Protein AF-A0A8T7J9E6-F1 (afdb_monomer)

pLDDT: mean 75.51, std 15.85, range [41.41, 94.88]

Secondary structure (DSSP, 8-state):
----S------------TTHHHHHHHHHHHHHHHHHHHHHHHHHHHHHHHHHHHHH--TT-----S--

Radius of gyration: 24.96 Å; Cα contacts (8 Å, |Δi|>4): 1; chains: 1; bounding box: 52×39×60 Å

Sequence (68 aa):
MLSLISNVYAADSAPAPQGADFVSLLFPILLLVVFYFLLIRPQQKRAKEHKALVDQLKVGDSVMTTGG

Mean predicted aligned error: 14.27 Å

Solvent-accessible surface area (backbone atoms only — not comparable to full-atom values): 4524 Å² total; per-residue (Å²): 136,93,84,86,85,77,84,74,81,64,75,86,77,67,92,61,63,91,70,45,59,60,55,61,57,44,51,61,53,50,50,52,51,52,54,48,51,65,54,50,53,58,51,54,48,53,53,50,50,53,51,52,54,58,73,66,61,54,98,86,64,87,80,86,62,101,72,126

Structure (mmCIF, N/CA/C/O backbone):
data_AF-A0A8T7J9E6-F1
#
_entry.id   AF-A0A8T7J9E6-F1
#
loop_
_atom_site.group_PDB
_atom_site.id
_atom_site.type_symbol
_atom_site.label_atom_id
_atom_site.label_alt_id
_atom_site.label_comp_id
_atom_site.label_asym_id
_atom_site.label_entity_id
_atom_site.label_seq_id
_atom_site.pdbx_PDB_ins_code
_atom_site.Cartn_x
_atom_site.Cartn_y
_atom_site.Cartn_z
_atom_site.occupancy
_atom_site.B_iso_or_equiv
_atom_site.auth_seq_id
_atom_site.auth_comp_id
_atom_site.auth_asym_id
_atom_site.auth_atom_id
_atom_site.pdbx_PDB_model_num
ATOM 1 N N . MET A 1 1 ? 30.439 33.156 -14.723 1.00 45.69 1 MET A N 1
ATOM 2 C CA . MET A 1 1 ? 29.779 32.365 -15.782 1.00 45.69 1 MET A CA 1
ATOM 3 C C . MET A 1 1 ? 29.697 30.923 -15.303 1.00 45.69 1 MET A C 1
ATOM 5 O O . MET A 1 1 ? 30.685 30.204 -15.340 1.00 45.69 1 MET A O 1
ATOM 9 N N . LEU A 1 2 ? 28.558 30.571 -14.705 1.00 55.56 2 LEU A N 1
ATOM 10 C CA . LEU A 1 2 ? 28.280 29.279 -14.078 1.00 55.56 2 LEU A CA 1
ATOM 11 C C . LEU A 1 2 ? 27.952 28.228 -15.155 1.00 55.56 2 LEU A C 1
ATOM 13 O O . LEU A 1 2 ? 26.836 28.214 -15.657 1.00 55.56 2 LEU A O 1
ATOM 17 N N . SER A 1 3 ? 28.893 27.342 -15.490 1.00 58.81 3 SER A N 1
ATOM 18 C CA . SER A 1 3 ? 28.686 26.254 -16.467 1.00 58.81 3 SER A CA 1
ATOM 19 C C . SER A 1 3 ? 29.137 24.887 -15.926 1.00 58.81 3 SER A C 1
ATOM 21 O O . SER A 1 3 ? 29.857 24.155 -16.600 1.00 58.81 3 SER A O 1
ATOM 23 N N . LEU A 1 4 ? 28.770 24.533 -14.689 1.00 57.94 4 LEU A N 1
ATOM 24 C CA . LEU A 1 4 ? 29.249 23.291 -14.054 1.00 57.94 4 LEU A CA 1
ATOM 25 C C . LEU A 1 4 ? 28.160 22.425 -13.384 1.00 57.94 4 LEU A C 1
ATOM 27 O O . LEU A 1 4 ? 28.506 21.577 -12.573 1.00 57.94 4 LEU A O 1
ATOM 31 N N . ILE A 1 5 ? 26.857 22.591 -13.675 1.00 66.06 5 ILE A N 1
ATOM 32 C CA . ILE A 1 5 ? 25.801 21.879 -12.903 1.00 66.06 5 ILE A CA 1
ATOM 33 C C . ILE A 1 5 ? 24.713 21.193 -13.755 1.00 66.06 5 ILE A C 1
ATOM 35 O O . ILE A 1 5 ? 23.605 20.978 -13.284 1.00 66.06 5 ILE A O 1
ATOM 39 N N . SER A 1 6 ? 24.947 20.783 -15.005 1.00 57.12 6 SER A N 1
ATOM 40 C CA . SER A 1 6 ? 23.887 20.032 -15.723 1.00 57.12 6 SER A CA 1
ATOM 41 C C . SER A 1 6 ? 24.376 18.962 -16.688 1.00 57.12 6 SER A C 1
ATOM 43 O O . SER A 1 6 ? 23.824 18.817 -17.770 1.00 57.12 6 SER A O 1
ATOM 45 N N . ASN A 1 7 ? 25.338 18.138 -16.268 1.00 56.69 7 ASN A N 1
ATOM 46 C CA . ASN A 1 7 ? 25.346 16.762 -16.756 1.00 56.69 7 ASN A CA 1
ATOM 47 C C . ASN A 1 7 ? 24.595 15.898 -15.743 1.00 56.69 7 ASN A C 1
ATOM 49 O O . ASN A 1 7 ? 25.195 15.215 -14.915 1.00 56.69 7 ASN A O 1
ATOM 53 N N . VAL A 1 8 ? 23.262 15.982 -15.784 1.00 52.62 8 VAL A N 1
ATOM 54 C CA . VAL A 1 8 ? 22.441 14.903 -15.251 1.00 52.62 8 VAL A CA 1
ATOM 55 C C . VAL A 1 8 ? 22.670 13.729 -16.197 1.00 52.62 8 VAL A C 1
ATOM 57 O O . VAL A 1 8 ? 22.175 13.672 -17.314 1.00 52.62 8 VAL A O 1
ATOM 60 N N . TYR A 1 9 ? 23.529 12.821 -15.772 1.00 49.16 9 TYR A N 1
ATOM 61 C CA . TYR A 1 9 ? 23.486 11.406 -16.111 1.00 49.16 9 TYR A CA 1
ATOM 62 C C . TYR A 1 9 ? 22.069 10.868 -15.831 1.00 49.16 9 TYR A C 1
ATOM 64 O O . TYR A 1 9 ? 21.807 10.189 -14.843 1.00 49.16 9 TYR A O 1
ATOM 72 N N . ALA A 1 10 ? 21.123 11.220 -16.703 1.00 50.59 10 ALA A N 1
ATOM 73 C CA . ALA A 1 10 ? 20.101 10.280 -17.107 1.00 50.59 10 ALA A CA 1
ATOM 74 C C . ALA A 1 10 ? 20.853 9.126 -17.773 1.00 50.59 10 ALA A C 1
ATOM 76 O O . ALA A 1 10 ? 21.771 9.373 -18.555 1.00 50.59 10 ALA A O 1
ATOM 77 N N . ALA A 1 11 ? 20.527 7.905 -17.354 1.00 49.44 11 ALA A N 1
ATOM 78 C CA . ALA A 1 11 ? 21.186 6.668 -17.743 1.00 49.44 11 ALA A CA 1
ATOM 79 C C . ALA A 1 11 ? 21.713 6.714 -19.183 1.00 49.44 11 ALA A C 1
ATOM 81 O O . ALA A 1 11 ? 20.958 6.991 -20.118 1.00 49.44 11 ALA A O 1
ATOM 82 N N . ASP A 1 12 ? 23.016 6.461 -19.309 1.00 41.41 12 ASP A N 1
ATOM 83 C CA . ASP A 1 12 ? 23.733 6.297 -20.565 1.00 41.41 12 ASP A CA 1
ATOM 84 C C . ASP A 1 12 ? 22.898 5.432 -21.517 1.00 41.41 12 ASP A C 1
ATOM 86 O O . ASP A 1 12 ? 22.765 4.218 -21.354 1.00 41.41 12 ASP A O 1
ATOM 90 N N . SER A 1 13 ? 22.237 6.100 -22.459 1.00 53.78 13 SER A N 1
ATOM 91 C CA . SER A 1 13 ? 21.428 5.470 -23.491 1.00 53.78 13 SER A CA 1
ATOM 92 C C . SER A 1 13 ? 22.374 5.120 -24.629 1.00 53.78 13 SER A C 1
ATOM 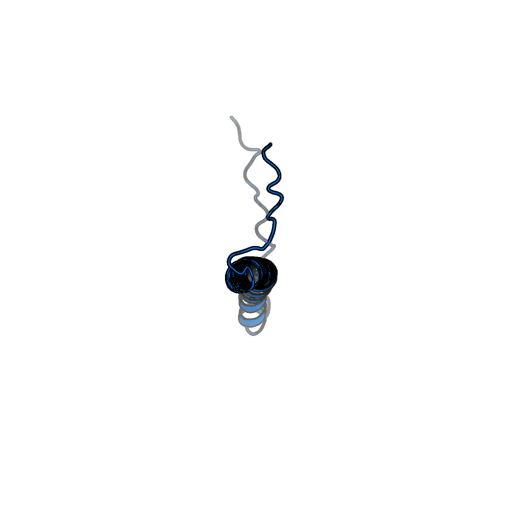94 O O . SER A 1 13 ? 22.346 5.737 -25.692 1.00 53.78 13 SER A O 1
ATOM 96 N N . ALA A 1 14 ? 23.261 4.154 -24.387 1.00 49.41 14 ALA A N 1
ATOM 97 C CA . ALA A 1 14 ? 23.966 3.495 -25.472 1.00 49.41 14 ALA A CA 1
ATOM 98 C C . ALA A 1 14 ? 22.91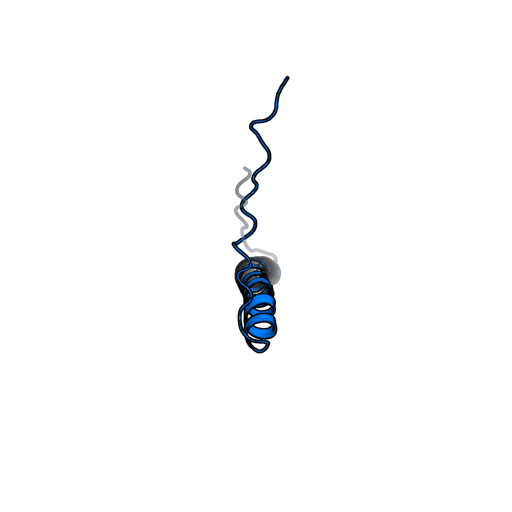2 2.883 -26.419 1.00 49.41 14 ALA A C 1
ATOM 100 O O . ALA A 1 14 ? 21.912 2.348 -25.927 1.00 49.41 14 ALA A O 1
ATOM 101 N N . PRO A 1 15 ? 23.087 2.950 -27.753 1.00 45.91 15 PRO A N 1
ATOM 102 C CA . PRO A 1 15 ? 22.135 2.384 -28.699 1.00 45.91 15 PRO A CA 1
ATOM 103 C C . PRO A 1 15 ? 22.173 0.861 -28.565 1.00 45.91 15 PRO A C 1
ATOM 105 O O . PRO A 1 15 ? 22.990 0.176 -29.178 1.00 45.91 15 PRO A O 1
ATOM 108 N N . ALA A 1 16 ? 21.323 0.333 -27.691 1.00 53.06 16 ALA A N 1
ATOM 109 C CA . ALA A 1 16 ? 21.134 -1.089 -27.520 1.00 53.06 16 ALA A CA 1
ATOM 110 C C . ALA A 1 16 ? 20.162 -1.596 -28.603 1.00 53.06 16 ALA A C 1
ATOM 112 O O . ALA A 1 16 ? 19.309 -0.840 -29.072 1.00 53.06 16 ALA A O 1
ATOM 113 N N . PRO A 1 17 ? 20.294 -2.861 -29.040 1.00 52.75 17 PRO A N 1
ATOM 114 C CA . PRO A 1 17 ? 19.520 -3.410 -30.155 1.00 52.75 17 PRO A CA 1
ATOM 115 C C . PRO A 1 17 ? 18.019 -3.248 -29.889 1.00 52.75 17 PRO A C 1
ATOM 117 O O . PRO A 1 17 ? 17.629 -3.368 -28.735 1.00 52.75 17 PRO A O 1
ATOM 120 N N . GLN A 1 18 ? 17.179 -3.068 -30.916 1.00 58.09 18 GLN A N 1
ATOM 121 C CA . GLN A 1 18 ? 15.718 -2.810 -30.849 1.00 58.09 18 GLN A CA 1
ATOM 122 C C . GLN A 1 18 ? 14.855 -3.694 -29.895 1.00 58.09 18 GLN A C 1
ATOM 124 O O . GLN A 1 18 ? 13.665 -3.438 -29.739 1.00 58.09 18 GLN A O 1
ATOM 129 N N . GLY A 1 19 ? 15.401 -4.729 -29.244 1.00 60.53 19 GLY A N 1
ATOM 130 C CA . GLY A 1 19 ? 14.764 -5.464 -28.136 1.00 60.53 19 GLY A CA 1
ATOM 131 C C . GLY A 1 19 ? 15.034 -4.893 -26.731 1.00 60.53 19 GLY A C 1
ATOM 132 O O . GLY A 1 19 ? 14.339 -5.241 -25.777 1.00 60.53 19 GLY A O 1
ATOM 133 N N . A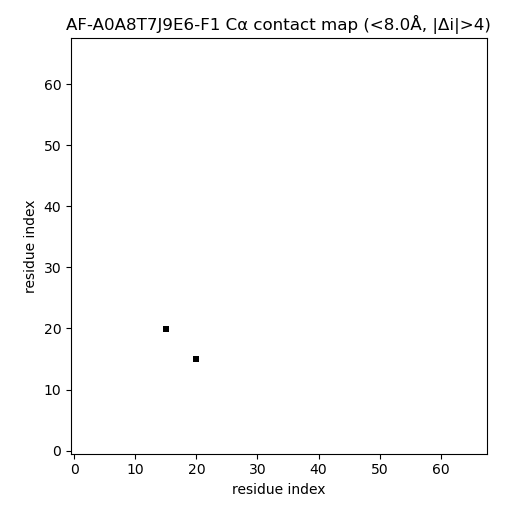LA A 1 20 ? 16.016 -4.003 -26.587 1.00 63.97 20 ALA A N 1
ATOM 134 C CA . ALA A 1 20 ? 16.367 -3.339 -25.337 1.00 63.97 20 ALA A CA 1
ATOM 135 C C . ALA A 1 20 ? 15.32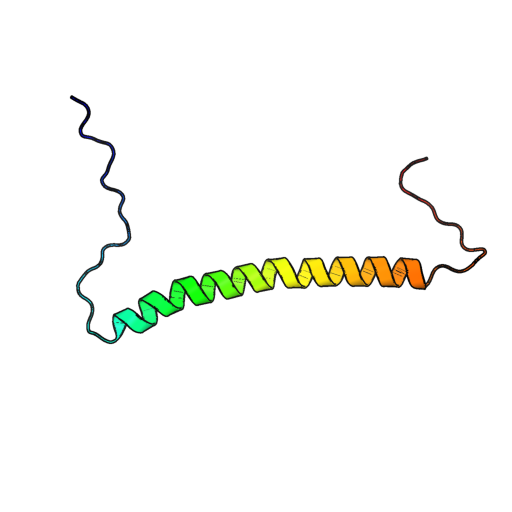6 -2.291 -24.918 1.00 63.97 20 ALA A C 1
ATOM 137 O O . ALA A 1 20 ? 15.122 -2.092 -23.724 1.00 63.97 20 ALA A O 1
ATOM 138 N N . ASP A 1 21 ? 14.604 -1.698 -25.873 1.00 73.31 21 ASP A N 1
ATOM 139 C CA . ASP A 1 21 ? 13.570 -0.691 -25.605 1.00 73.31 21 ASP A CA 1
ATOM 140 C C . ASP A 1 21 ? 12.404 -1.263 -24.781 1.00 73.31 21 ASP A C 1
ATOM 142 O O . ASP A 1 21 ? 11.909 -0.617 -23.856 1.00 73.31 21 ASP A O 1
ATOM 146 N N . PHE A 1 22 ? 12.006 -2.514 -25.044 1.00 78.12 22 PHE A N 1
ATOM 147 C CA . PHE A 1 22 ? 10.922 -3.171 -24.305 1.00 78.12 22 PHE A CA 1
ATOM 148 C C . PHE A 1 22 ? 11.336 -3.513 -22.868 1.00 78.12 22 PHE A C 1
ATOM 150 O O . PHE A 1 22 ? 10.561 -3.330 -21.932 1.00 78.12 22 PHE A O 1
ATOM 157 N N . VAL A 1 23 ? 12.578 -3.970 -22.677 1.00 81.69 23 VAL A N 1
ATOM 158 C CA . VAL A 1 23 ? 13.141 -4.263 -21.348 1.00 81.69 23 VAL A CA 1
ATOM 159 C C . VAL A 1 23 ? 13.366 -2.971 -20.553 1.00 81.69 23 VAL A C 1
ATOM 161 O O . VAL A 1 23 ? 13.065 -2.923 -19.359 1.00 81.69 23 VAL A O 1
ATOM 164 N N . SER A 1 24 ? 13.821 -1.908 -21.222 1.00 81.44 24 SER A N 1
ATOM 165 C CA . SER A 1 24 ? 14.039 -0.581 -20.640 1.00 81.44 24 SER A CA 1
ATOM 166 C C . SER A 1 24 ? 12.736 0.063 -20.160 1.00 81.44 24 SER A C 1
ATOM 168 O O . SER A 1 24 ? 12.706 0.647 -19.081 1.00 81.44 24 SER A O 1
ATOM 170 N N . LEU A 1 25 ? 11.628 -0.111 -20.892 1.00 84.56 25 LEU A N 1
ATOM 171 C CA . LEU A 1 25 ? 10.305 0.382 -20.490 1.00 84.56 25 LEU A CA 1
ATOM 172 C C . LEU A 1 25 ? 9.633 -0.520 -19.437 1.00 84.56 25 LEU A C 1
ATOM 174 O O . LEU A 1 25 ? 8.884 -0.037 -18.585 1.00 84.56 25 LEU A O 1
ATOM 178 N N . LEU A 1 26 ? 9.938 -1.821 -19.433 1.00 89.31 26 LEU A N 1
ATOM 179 C CA . LEU A 1 26 ? 9.415 -2.772 -18.450 1.00 89.31 26 LEU A CA 1
ATOM 180 C C . LEU A 1 26 ? 9.980 -2.536 -17.042 1.00 89.31 26 LEU A C 1
ATOM 182 O O . LEU A 1 26 ? 9.235 -2.644 -16.071 1.00 89.31 26 LEU A O 1
ATOM 186 N N . PHE A 1 27 ? 11.264 -2.191 -16.911 1.00 88.19 27 PHE A N 1
ATOM 187 C CA . PHE A 1 27 ? 11.907 -1.953 -15.613 1.00 88.19 27 PHE A CA 1
ATOM 188 C C . PHE A 1 27 ? 11.218 -0.870 -14.745 1.00 88.19 27 PHE A C 1
ATOM 190 O O . PHE A 1 27 ? 10.860 -1.181 -13.605 1.00 88.19 27 PHE A O 1
ATOM 197 N N . PRO A 1 28 ? 10.957 0.365 -15.227 1.00 90.56 28 PRO A N 1
ATOM 198 C CA . PRO A 1 28 ? 10.287 1.395 -14.432 1.00 90.56 28 PRO A CA 1
ATOM 199 C C . PRO A 1 28 ? 8.822 1.053 -14.133 1.00 90.56 28 PRO A C 1
ATOM 201 O O . PRO A 1 28 ? 8.344 1.353 -13.039 1.00 90.56 28 PRO A O 1
ATOM 204 N N . ILE A 1 29 ? 8.114 0.385 -15.053 1.00 93.44 29 ILE A N 1
ATOM 205 C CA . ILE A 1 29 ? 6.741 -0.084 -14.808 1.00 93.44 29 ILE A CA 1
ATOM 206 C C . ILE A 1 29 ? 6.734 -1.142 -13.707 1.00 93.44 29 ILE A C 1
ATOM 208 O O . ILE A 1 29 ? 5.939 -1.055 -12.774 1.00 93.44 29 ILE A O 1
ATOM 212 N N . LEU A 1 30 ? 7.635 -2.122 -13.781 1.00 93.88 30 LEU A N 1
ATOM 213 C CA . LEU A 1 30 ? 7.755 -3.174 -12.780 1.00 93.88 30 LEU A CA 1
ATOM 214 C C . LEU A 1 30 ? 8.107 -2.591 -11.408 1.00 93.88 30 LEU A C 1
ATOM 216 O O . LEU A 1 30 ? 7.502 -2.974 -10.410 1.00 93.88 30 LEU A O 1
ATOM 220 N N . LEU A 1 31 ? 9.013 -1.615 -11.359 1.00 92.12 31 LEU A N 1
ATOM 221 C CA . LEU A 1 31 ? 9.345 -0.883 -10.140 1.00 92.12 31 LEU A CA 1
ATOM 222 C C . LEU A 1 31 ? 8.118 -0.163 -9.561 1.00 92.12 31 LEU A C 1
ATOM 224 O O . LEU A 1 31 ? 7.818 -0.336 -8.379 1.00 92.12 31 LEU A O 1
ATOM 228 N N . LEU A 1 32 ? 7.366 0.583 -10.380 1.00 92.88 32 LEU A N 1
ATOM 229 C CA . LEU A 1 32 ? 6.125 1.240 -9.954 1.00 92.88 32 LEU A CA 1
ATOM 230 C C . LEU A 1 32 ? 5.103 0.239 -9.412 1.00 92.88 32 LEU A C 1
ATOM 232 O O . LEU A 1 32 ? 4.515 0.482 -8.361 1.00 92.88 32 LEU A O 1
ATOM 236 N N . VAL A 1 33 ? 4.919 -0.897 -10.088 1.00 94.88 33 VAL A N 1
ATOM 237 C CA . VAL A 1 33 ? 4.006 -1.963 -9.655 1.00 94.88 33 VAL A CA 1
ATOM 238 C C . VAL A 1 33 ? 4.450 -2.557 -8.320 1.00 94.88 33 VAL A C 1
ATOM 240 O O . VAL A 1 33 ? 3.617 -2.734 -7.430 1.00 94.88 33 VAL A O 1
ATOM 243 N N . VAL A 1 34 ? 5.747 -2.829 -8.144 1.00 94.56 34 VAL A N 1
ATOM 244 C CA . VAL A 1 34 ? 6.292 -3.357 -6.887 1.00 94.56 34 VAL A CA 1
ATOM 245 C C . VAL A 1 34 ? 6.078 -2.359 -5.754 1.00 94.56 34 VAL A C 1
ATOM 247 O O . VAL A 1 34 ? 5.496 -2.736 -4.741 1.00 94.56 34 VAL A O 1
ATOM 250 N N . PHE A 1 35 ? 6.471 -1.092 -5.918 1.00 92.06 35 PHE A N 1
ATOM 251 C CA . PHE A 1 35 ? 6.266 -0.064 -4.892 1.00 92.06 35 PHE A CA 1
ATOM 252 C C . PHE A 1 35 ? 4.782 0.155 -4.579 1.00 92.06 35 PHE A C 1
ATOM 254 O O . PHE A 1 35 ? 4.407 0.204 -3.407 1.00 92.06 35 PHE A O 1
ATOM 261 N N . TYR A 1 36 ? 3.926 0.218 -5.603 1.00 90.69 36 TYR A N 1
ATOM 262 C CA . TYR A 1 36 ? 2.476 0.322 -5.440 1.00 90.69 36 TYR A CA 1
ATOM 263 C C . TYR A 1 36 ? 1.932 -0.843 -4.612 1.00 90.69 36 TYR A C 1
ATOM 265 O O . TYR A 1 36 ? 1.221 -0.633 -3.630 1.00 90.69 36 TYR A O 1
ATOM 273 N N . PHE A 1 37 ? 2.304 -2.076 -4.953 1.00 93.69 37 PHE A N 1
ATOM 274 C CA . PHE A 1 37 ? 1.812 -3.257 -4.257 1.00 93.69 37 PHE A CA 1
ATOM 275 C C . PHE A 1 37 ? 2.330 -3.334 -2.815 1.00 93.69 37 PHE A C 1
ATOM 277 O O . PHE A 1 37 ? 1.567 -3.660 -1.901 1.00 93.69 37 PHE A O 1
ATOM 284 N N . LEU A 1 38 ? 3.603 -2.988 -2.596 1.00 90.69 38 LEU A N 1
ATOM 285 C CA . LEU A 1 38 ? 4.228 -2.997 -1.275 1.00 90.69 38 LEU A CA 1
ATOM 286 C C . LEU A 1 38 ? 3.629 -1.941 -0.347 1.00 90.69 38 LEU A C 1
ATOM 288 O O . LEU A 1 38 ? 3.548 -2.196 0.843 1.00 90.69 38 LEU A O 1
ATOM 292 N N . LEU A 1 39 ? 3.195 -0.784 -0.852 1.00 87.81 39 LEU A N 1
ATOM 293 C CA . LEU A 1 39 ? 2.578 0.269 -0.037 1.00 87.81 39 LEU A CA 1
ATOM 294 C C . LEU A 1 39 ? 1.066 0.071 0.134 1.00 87.81 39 LEU A C 1
ATOM 296 O O . LEU A 1 39 ? 0.550 0.206 1.245 1.00 87.81 39 LEU A O 1
ATOM 300 N N . ILE A 1 40 ? 0.341 -0.287 -0.929 1.00 91.25 40 ILE A N 1
ATOM 301 C CA . ILE A 1 40 ? -1.127 -0.297 -0.901 1.00 91.25 40 ILE A CA 1
ATOM 302 C C . ILE A 1 40 ? -1.696 -1.533 -0.203 1.00 91.25 40 ILE A C 1
ATOM 304 O O . ILE A 1 40 ? -2.659 -1.429 0.559 1.00 91.25 40 ILE A O 1
ATOM 308 N N . ARG A 1 41 ? -1.074 -2.704 -0.382 1.00 87.69 41 ARG A N 1
ATOM 309 C CA . ARG A 1 41 ? -1.513 -3.944 0.269 1.00 87.69 41 ARG A CA 1
ATOM 310 C C . ARG A 1 41 ? -1.435 -3.875 1.803 1.00 87.69 41 ARG A C 1
ATOM 312 O O . ARG A 1 41 ? -2.425 -4.242 2.441 1.00 87.69 41 ARG A O 1
ATOM 319 N N . PRO A 1 42 ? -0.332 -3.429 2.444 1.00 85.44 42 PRO A N 1
ATOM 320 C CA . PRO A 1 42 ? -0.290 -3.345 3.902 1.00 85.44 42 PRO A CA 1
ATOM 321 C C . PRO A 1 42 ? -1.219 -2.264 4.450 1.00 85.44 42 PRO A C 1
ATOM 323 O O . PRO A 1 42 ? -1.786 -2.463 5.522 1.00 85.44 42 PRO A O 1
ATOM 326 N N . GLN A 1 43 ? -1.428 -1.159 3.725 1.00 85.88 43 GLN A N 1
ATOM 327 C CA . GLN A 1 43 ? -2.395 -0.138 4.134 1.00 85.88 43 GLN A CA 1
ATOM 328 C C . GLN A 1 43 ? -3.823 -0.692 4.142 1.00 85.88 43 GLN A C 1
ATOM 330 O O . GLN A 1 43 ? -4.517 -0.584 5.154 1.00 85.88 43 GLN A O 1
ATOM 335 N N . GLN A 1 44 ? -4.238 -1.363 3.062 1.00 86.75 44 GLN A N 1
ATOM 336 C CA . GLN A 1 44 ? -5.552 -2.009 2.989 1.00 86.75 44 GLN A CA 1
ATOM 337 C C . GLN A 1 44 ? -5.735 -3.070 4.082 1.00 86.75 44 GLN A C 1
ATOM 339 O O . GLN A 1 44 ? -6.828 -3.200 4.635 1.00 86.75 44 GLN A O 1
ATOM 344 N N . LYS A 1 45 ? -4.668 -3.806 4.427 1.00 86.69 45 LYS A N 1
ATOM 345 C CA . LYS A 1 45 ? -4.692 -4.798 5.509 1.00 86.69 45 LYS A CA 1
ATOM 346 C C . LYS A 1 45 ? -4.956 -4.146 6.873 1.00 86.69 45 LYS A C 1
ATOM 348 O O . LYS A 1 45 ? -5.891 -4.562 7.547 1.00 86.69 45 LYS A O 1
ATOM 353 N N . ARG A 1 46 ? -4.222 -3.085 7.232 1.00 88.12 46 ARG A N 1
ATOM 354 C CA . ARG A 1 46 ? -4.416 -2.353 8.502 1.00 88.12 46 ARG A CA 1
ATOM 355 C C . ARG A 1 46 ? -5.810 -1.735 8.616 1.00 88.12 46 ARG A C 1
ATOM 357 O O . ARG A 1 46 ? -6.424 -1.802 9.674 1.00 88.12 46 ARG A 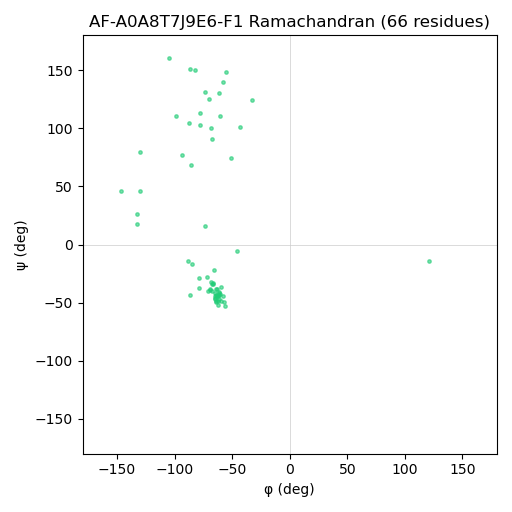O 1
ATOM 364 N N . ALA A 1 47 ? -6.329 -1.167 7.525 1.00 88.94 47 ALA A N 1
ATOM 365 C CA . ALA A 1 47 ? -7.675 -0.594 7.506 1.00 88.94 47 ALA A CA 1
ATOM 366 C C . ALA A 1 47 ? -8.759 -1.667 7.709 1.00 88.94 47 ALA A C 1
ATOM 368 O O . ALA A 1 47 ? -9.697 -1.461 8.480 1.00 88.94 47 ALA A O 1
ATOM 369 N N . LYS A 1 48 ? -8.612 -2.834 7.063 1.00 88.38 48 LYS A N 1
ATOM 370 C CA . LYS A 1 48 ? -9.511 -3.978 7.275 1.00 88.38 48 LYS A CA 1
ATOM 371 C C . LYS A 1 48 ? -9.440 -4.515 8.699 1.00 88.38 48 LYS A C 1
ATOM 373 O O . LYS A 1 48 ? -10.485 -4.792 9.270 1.00 88.38 48 LYS A O 1
ATOM 378 N N . GLU A 1 49 ? -8.243 -4.653 9.260 1.00 88.38 49 GLU A N 1
ATOM 379 C CA . GLU A 1 49 ? -8.049 -5.105 10.643 1.00 88.38 49 GLU A CA 1
ATOM 380 C C . GLU A 1 49 ? -8.699 -4.136 11.633 1.00 88.38 49 GLU A C 1
ATOM 382 O O . GLU A 1 49 ? -9.463 -4.568 12.488 1.00 88.38 49 GLU A O 1
ATOM 387 N N . HIS A 1 50 ? -8.490 -2.827 11.473 1.00 87.94 50 HIS A N 1
ATOM 388 C CA . HIS A 1 50 ? -9.116 -1.827 12.336 1.00 87.94 50 HIS A CA 1
ATOM 389 C C . HIS A 1 50 ? -10.645 -1.851 12.239 1.00 87.94 50 HIS A C 1
ATOM 391 O O . HIS A 1 50 ? -11.327 -1.869 13.261 1.00 87.94 50 HIS A O 1
ATOM 397 N N . LYS A 1 51 ? -11.193 -1.936 11.020 1.00 87.31 51 LYS A N 1
ATOM 398 C CA . LYS A 1 51 ? -12.639 -2.086 10.825 1.00 87.31 51 LYS A CA 1
ATOM 399 C C . LYS A 1 51 ? -13.172 -3.373 11.462 1.00 87.31 51 LYS A C 1
ATOM 401 O O . LYS A 1 51 ? -14.204 -3.332 12.117 1.00 87.31 51 LYS A O 1
ATOM 406 N N . ALA A 1 52 ? -12.466 -4.491 11.310 1.00 89.38 52 ALA A N 1
ATOM 407 C CA . ALA A 1 52 ? -12.862 -5.767 11.897 1.00 89.38 52 ALA A CA 1
ATOM 408 C C . ALA A 1 52 ? -12.807 -5.761 13.431 1.00 89.38 52 ALA A C 1
ATOM 410 O O . ALA A 1 52 ? -13.632 -6.419 14.056 1.00 89.38 52 ALA A O 1
ATOM 411 N N . LEU A 1 53 ? -11.857 -5.035 14.032 1.00 85.56 53 LEU A N 1
ATOM 412 C CA . LEU A 1 53 ? -11.791 -4.837 15.481 1.00 85.56 53 LEU A CA 1
ATOM 413 C C . LEU A 1 53 ? 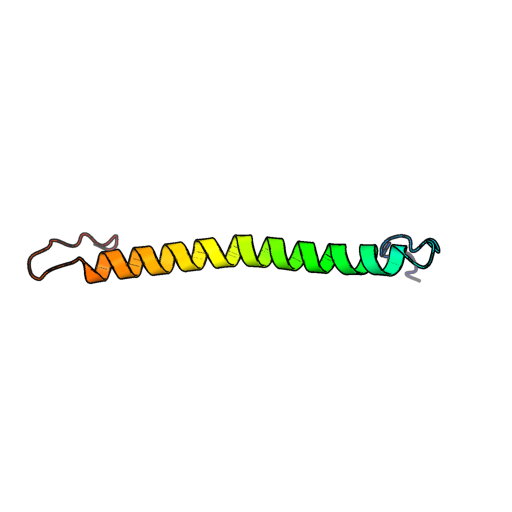-12.997 -4.036 15.978 1.00 85.56 53 LEU A C 1
ATOM 415 O O . LEU A 1 53 ? -13.634 -4.449 16.938 1.00 85.56 53 LEU A O 1
ATOM 419 N N . VAL A 1 54 ? -13.349 -2.940 15.298 1.00 85.12 54 VAL A N 1
ATOM 420 C CA . VAL A 1 54 ? -14.517 -2.118 15.657 1.00 85.12 54 VAL A CA 1
ATOM 421 C C . VAL A 1 54 ? -15.824 -2.888 15.483 1.00 85.12 54 VAL A C 1
ATOM 423 O O . VAL A 1 54 ? -16.666 -2.856 16.372 1.00 85.12 54 VAL A O 1
ATOM 426 N N . ASP A 1 55 ? -15.980 -3.621 14.378 1.00 84.69 5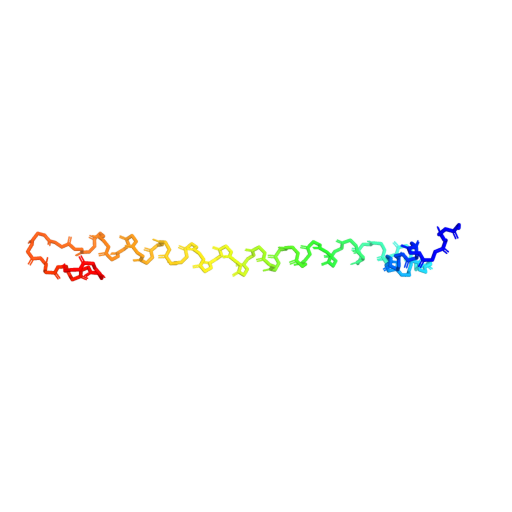5 ASP A N 1
ATOM 427 C CA . ASP A 1 55 ? -17.185 -4.415 14.107 1.00 84.69 55 ASP A CA 1
ATOM 428 C C . ASP A 1 55 ? -17.363 -5.579 15.117 1.00 84.69 55 ASP A C 1
ATOM 430 O O . ASP A 1 55 ? -18.474 -6.077 15.292 1.00 84.69 55 ASP A O 1
ATOM 434 N N . GLN A 1 56 ? -16.291 -6.027 15.784 1.00 84.00 56 GLN A N 1
ATOM 435 C CA . GLN A 1 56 ? -16.345 -7.070 16.819 1.00 84.00 56 GLN A CA 1
ATOM 436 C C . GLN A 1 56 ? -16.696 -6.545 18.217 1.00 84.00 56 GLN A C 1
ATOM 438 O O . GLN A 1 56 ? -17.087 -7.350 19.063 1.00 84.00 56 GLN A O 1
ATOM 443 N N . LEU A 1 57 ? -16.585 -5.235 18.463 1.00 82.06 57 LEU A N 1
ATOM 444 C CA . LEU A 1 57 ? -16.915 -4.635 19.756 1.00 82.06 57 LEU A CA 1
ATOM 445 C C . LEU A 1 57 ? -18.429 -4.667 19.981 1.00 82.06 57 LEU A C 1
ATOM 447 O O . LEU A 1 57 ? -19.209 -4.162 19.170 1.00 82.06 57 LEU A O 1
ATOM 451 N N . LYS A 1 58 ? -18.858 -5.250 21.102 1.00 75.31 58 LYS A N 1
ATOM 452 C CA . LYS A 1 58 ? -20.272 -5.315 21.498 1.00 75.31 58 LYS A CA 1
ATOM 453 C C . LYS A 1 58 ? -20.581 -4.326 22.616 1.00 75.31 58 LYS A C 1
ATOM 455 O O . LYS A 1 58 ? -19.700 -3.878 23.347 1.00 75.31 58 LYS A O 1
ATOM 460 N N . VAL A 1 59 ? -21.867 -4.007 22.777 1.00 76.88 59 VAL A N 1
ATOM 461 C CA . VAL A 1 59 ? -22.352 -3.194 23.902 1.00 76.88 59 VAL A CA 1
ATOM 462 C C . VAL A 1 59 ? -22.020 -3.925 25.207 1.00 76.88 59 VAL A C 1
ATOM 464 O O . VAL A 1 59 ? -22.586 -4.981 25.480 1.00 76.88 59 VAL A O 1
ATOM 467 N N . GLY A 1 60 ? -21.078 -3.375 25.975 1.00 75.25 60 GLY A N 1
ATOM 468 C CA . GLY A 1 60 ? -20.547 -3.976 27.203 1.00 75.25 60 GLY A CA 1
ATOM 469 C C . GLY A 1 60 ? -19.034 -4.229 27.191 1.00 75.25 60 GLY A C 1
ATOM 470 O O . GLY A 1 60 ? -18.466 -4.427 28.263 1.00 75.25 60 GLY A O 1
ATOM 471 N N . ASP A 1 61 ? -18.368 -4.172 26.030 1.00 78.00 61 ASP A N 1
ATOM 472 C CA . ASP A 1 61 ? -16.908 -4.287 25.958 1.00 78.00 61 ASP A CA 1
ATOM 473 C C . ASP A 1 61 ? -16.223 -3.009 26.456 1.00 78.00 61 ASP A C 1
ATOM 475 O O . ASP A 1 61 ? -16.548 -1.893 26.045 1.00 78.00 61 ASP A O 1
ATOM 479 N N . SER A 1 62 ? -15.244 -3.175 27.348 1.00 71.56 62 SER A N 1
ATOM 480 C CA . SER A 1 62 ? -14.406 -2.070 27.817 1.00 71.56 62 SER A CA 1
ATOM 481 C C . SER A 1 62 ? -13.349 -1.736 26.768 1.00 71.56 62 SER A C 1
ATOM 483 O O . SER A 1 62 ? -12.453 -2.533 26.494 1.00 71.56 62 SER A O 1
ATOM 485 N N . VAL A 1 63 ? -13.455 -0.544 26.181 1.00 73.62 63 VAL A N 1
ATOM 486 C CA . VAL A 1 63 ? -12.523 -0.044 25.168 1.00 73.62 63 VAL A CA 1
ATOM 487 C C . VAL A 1 63 ? -11.522 0.886 25.847 1.00 73.62 63 VAL A C 1
ATOM 489 O O . VAL A 1 63 ? -11.882 1.979 26.272 1.00 73.62 63 VAL A O 1
ATOM 492 N N . MET A 1 64 ? -10.263 0.458 25.952 1.00 70.62 64 MET A N 1
ATOM 493 C CA . MET A 1 64 ? -9.171 1.313 26.422 1.00 70.62 64 MET A CA 1
ATOM 494 C C . MET A 1 64 ? -8.599 2.061 25.216 1.00 70.62 64 MET A C 1
A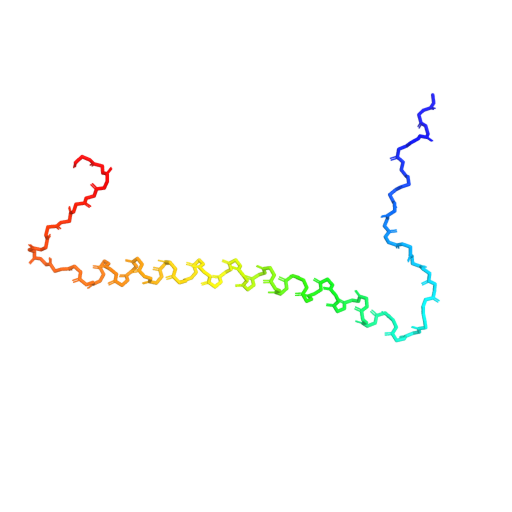TOM 496 O O . MET A 1 64 ? -7.908 1.472 24.381 1.00 70.62 64 MET A O 1
ATOM 500 N N . THR A 1 65 ? -8.922 3.344 25.083 1.00 78.69 65 THR A N 1
ATOM 501 C CA . THR A 1 65 ? -8.323 4.200 24.055 1.00 78.69 65 THR A CA 1
ATOM 502 C C . THR A 1 65 ? -7.018 4.785 24.596 1.00 78.69 65 THR A C 1
ATOM 504 O O . THR A 1 65 ? -6.845 4.967 25.796 1.00 78.69 65 THR A O 1
ATOM 507 N N . THR A 1 66 ? -6.049 5.078 23.728 1.00 79.12 66 THR A N 1
ATOM 508 C CA . THR A 1 66 ? -4.740 5.623 24.144 1.00 79.12 66 THR A CA 1
ATOM 509 C C . THR A 1 66 ? -4.796 7.095 24.571 1.00 79.12 66 THR A C 1
ATOM 511 O O . THR A 1 66 ? -3.766 7.764 24.601 1.00 79.12 66 THR A O 1
ATOM 514 N N . GLY A 1 67 ? -5.985 7.629 24.846 1.00 78.44 67 GLY A N 1
ATOM 515 C CA . GLY A 1 67 ? -6.199 9.017 25.222 1.00 78.44 67 GLY A CA 1
ATOM 516 C C . GLY A 1 67 ? -7.050 9.11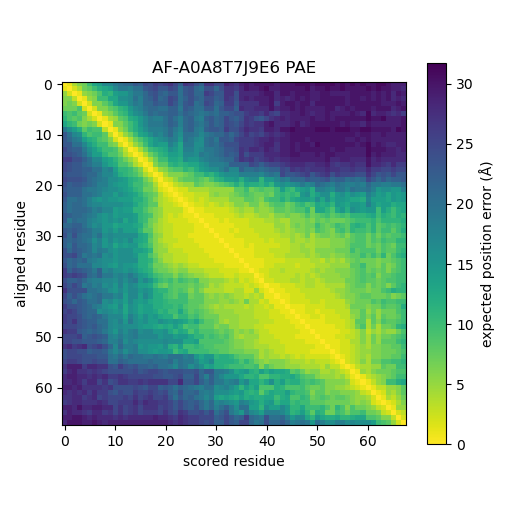2 26.477 1.00 78.44 67 GLY A C 1
ATOM 517 O O . GLY A 1 67 ? -8.227 9.416 26.348 1.00 78.44 67 GLY A O 1
ATOM 518 N N . GLY A 1 68 ? -6.436 8.903 27.647 1.00 50.97 68 GLY A N 1
ATOM 519 C CA . GLY A 1 68 ? -7.072 9.104 28.957 1.00 50.97 68 GLY A CA 1
ATOM 520 C C . GLY A 1 68 ? -7.996 7.975 29.379 1.00 50.97 68 GLY A C 1
ATOM 521 O O . GLY A 1 68 ? -9.110 7.892 28.824 1.00 50.97 68 GLY A O 1
#

Foldseek 3Di:
DDDDPDPPCPDDPDPDPPVVVVVVVVVVVVVVVVVCCVPVVVVVVVVVVVVVVVVPDDDPDDDDDPPD